Protein AF-A0A3L8P8M8-F1 (afdb_monomer_lite)

Sequence (117 aa):
EKPPAAGPLSTAAAAAVVVLLGAAVMVASFRLGVGSVQQPGAGLWPLMIGAFLVVSSTVLVLTARRFDDAERFVSSSWLVLVGLGTMVLFALVVGTIGFEIPGAVLAFVWLRFLGKE

Foldseek 3Di:
DFADQPALVLQLVVLVVQLVVLVVQLVVLVVQPQDDPVDGGPSVVSNVVSVVSNVVSVVCNVCSNVDRPHGDDDPVVVVVVVLVVLVVVLVVCCVPPHNPVSVVVSVCCCCVPVVVD

pLDDT: mean 87.83, std 9.1, range [47.12, 97.88]

Radius of gyration: 17.77 Å; chains: 1; bounding box: 38×40×42 Å

Organism: NCBI:txid2478914

InterPro domains:
  IPR009936 Domain of unknown function DUF1468 [PF07331] (14-113)

Secondary structure (DSSP, 8-state):
-PPPB--HHHHHHHHHHHHHHHHHHHHHHHHT--B-SSSB-TTHHHHHHHHHHHHHHHHHHHHGGG---PBPP-TTHHHHHHHHHHHHHHHHHHHHH-SHHHHHHHHHHIIIIII--

Structure (mmCIF, N/CA/C/O backbone):
data_AF-A0A3L8P8M8-F1
#
_entry.id   AF-A0A3L8P8M8-F1
#
loop_
_atom_site.group_PDB
_atom_site.id
_atom_site.type_symbol
_atom_site.label_atom_id
_atom_site.label_alt_id
_atom_site.label_comp_id
_atom_site.label_asym_id
_atom_site.label_entity_id
_atom_site.label_seq_id
_atom_site.pdbx_PDB_ins_code
_atom_site.Cartn_x
_atom_site.Cartn_y
_atom_site.Cartn_z
_atom_site.occupancy
_atom_site.B_iso_or_equiv
_atom_site.auth_seq_id
_atom_site.auth_comp_id
_atom_site.auth_asym_id
_atom_site.auth_atom_id
_atom_site.pdbx_PDB_model_num
ATOM 1 N N . GLU A 1 1 ? 13.882 -19.052 -14.414 1.00 54.88 1 GLU A N 1
ATOM 2 C CA . GLU A 1 1 ? 14.718 -18.033 -15.085 1.00 54.88 1 GLU A CA 1
ATOM 3 C C . GLU A 1 1 ? 14.191 -16.654 -14.738 1.00 54.88 1 GLU A C 1
ATOM 5 O O . GLU A 1 1 ? 12.978 -16.511 -14.613 1.00 54.88 1 GLU A O 1
ATOM 10 N N . LYS A 1 2 ? 15.080 -15.676 -14.537 1.00 61.03 2 LYS A N 1
ATOM 11 C CA . LYS A 1 2 ? 14.686 -14.287 -14.283 1.00 61.03 2 LYS A CA 1
ATOM 12 C C . LYS A 1 2 ? 14.136 -13.691 -15.591 1.00 61.03 2 LYS A C 1
ATOM 14 O O . LYS A 1 2 ? 14.855 -13.746 -16.592 1.00 61.03 2 LYS A O 1
ATOM 19 N N . PRO A 1 3 ? 12.897 -13.171 -15.629 1.00 70.19 3 PRO A N 1
ATOM 20 C CA . PRO A 1 3 ? 12.383 -12.482 -16.805 1.00 70.19 3 PRO A CA 1
ATOM 21 C C . PRO A 1 3 ? 13.305 -11.314 -17.193 1.00 70.19 3 PRO A C 1
ATOM 23 O O . PRO A 1 3 ? 13.911 -10.691 -16.318 1.00 70.19 3 PRO A O 1
ATOM 26 N N . PRO A 1 4 ? 13.428 -10.989 -18.490 1.00 74.75 4 PRO A N 1
ATOM 27 C CA . PRO A 1 4 ? 14.227 -9.849 -18.921 1.00 74.75 4 PRO A CA 1
ATOM 28 C C . PRO A 1 4 ? 13.644 -8.538 -18.375 1.00 74.75 4 PRO A C 1
ATOM 30 O O . PRO A 1 4 ? 12.436 -8.442 -18.129 1.00 74.75 4 PRO A O 1
ATOM 33 N N . ALA A 1 5 ? 14.494 -7.519 -18.235 1.00 79.81 5 ALA A N 1
ATOM 34 C CA . ALA A 1 5 ? 14.062 -6.185 -17.834 1.00 79.81 5 ALA A CA 1
ATOM 35 C C . ALA A 1 5 ? 13.024 -5.626 -18.829 1.00 79.81 5 ALA A C 1
ATOM 37 O O . ALA A 1 5 ? 13.119 -5.797 -20.054 1.00 79.81 5 ALA A O 1
ATOM 38 N N . ALA A 1 6 ? 11.982 -5.007 -18.288 1.00 78.94 6 ALA A N 1
ATOM 39 C CA . ALA A 1 6 ? 10.877 -4.423 -19.037 1.00 78.94 6 ALA A CA 1
ATOM 40 C C . ALA A 1 6 ? 11.166 -2.976 -19.480 1.00 78.94 6 ALA A C 1
ATOM 42 O O . ALA A 1 6 ? 10.507 -2.483 -20.399 1.00 78.94 6 ALA A O 1
ATOM 43 N N . GLY A 1 7 ? 12.187 -2.336 -18.901 1.00 82.81 7 GLY A N 1
ATOM 44 C CA . GLY A 1 7 ? 12.646 -0.999 -19.254 1.00 82.81 7 GLY A CA 1
ATOM 45 C C . GLY A 1 7 ? 12.292 0.080 -18.214 1.00 82.81 7 GLY A C 1
ATOM 46 O O . GLY A 1 7 ? 11.412 -0.103 -17.363 1.00 82.81 7 GLY A O 1
ATOM 47 N N . PRO A 1 8 ? 12.872 1.287 -18.345 1.00 83.06 8 PRO A N 1
ATOM 48 C CA . PRO A 1 8 ? 12.615 2.409 -17.436 1.00 83.06 8 PRO A CA 1
ATOM 49 C C . PRO A 1 8 ? 11.147 2.856 -17.362 1.00 83.06 8 PRO A C 1
ATOM 51 O O . PRO A 1 8 ? 10.677 3.296 -16.314 1.00 83.06 8 PRO A O 1
ATOM 54 N N . LEU A 1 9 ? 10.400 2.752 -18.470 1.00 85.88 9 LEU A N 1
ATOM 55 C CA . LEU A 1 9 ? 8.986 3.147 -18.519 1.00 85.88 9 LEU A CA 1
ATOM 56 C C . LEU A 1 9 ? 8.100 2.216 -17.687 1.00 85.88 9 LEU A C 1
ATOM 58 O O . LEU A 1 9 ? 7.209 2.692 -16.988 1.00 85.88 9 LEU A O 1
ATOM 62 N N . SER A 1 10 ? 8.355 0.907 -17.715 1.00 86.25 10 SER A N 1
ATOM 63 C CA . SER A 1 10 ? 7.648 -0.050 -16.858 1.00 86.25 10 SER A CA 1
ATOM 64 C C . SER A 1 10 ? 8.015 0.113 -15.390 1.00 86.25 10 SER A C 1
ATOM 66 O O . SER A 1 10 ? 7.124 0.016 -14.552 1.00 86.25 10 SER A O 1
ATOM 68 N N . THR A 1 11 ? 9.276 0.429 -15.073 1.00 87.00 11 T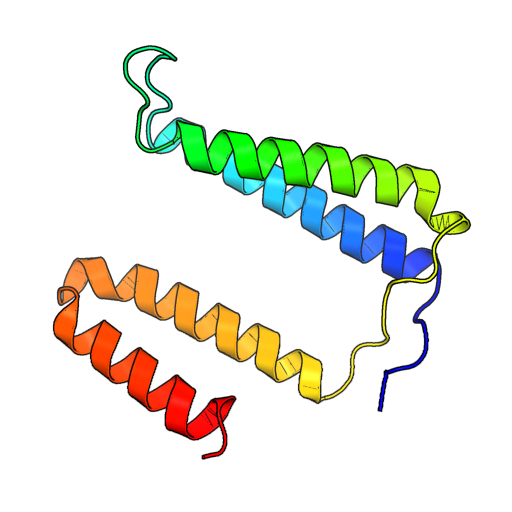HR A N 1
ATOM 69 C CA . THR A 1 11 ? 9.691 0.765 -13.701 1.00 87.00 11 THR A CA 1
ATOM 70 C C . THR A 1 11 ? 8.925 1.982 -13.194 1.00 87.00 11 THR A C 1
ATOM 72 O O . THR A 1 11 ? 8.335 1.932 -12.116 1.00 87.00 11 THR A O 1
ATOM 75 N N . ALA A 1 12 ? 8.847 3.047 -13.999 1.00 89.25 12 ALA A N 1
ATOM 76 C CA . ALA A 1 12 ? 8.082 4.242 -13.653 1.00 89.25 12 ALA A CA 1
ATOM 77 C C . ALA A 1 12 ? 6.584 3.943 -13.485 1.00 89.25 12 ALA A C 1
ATOM 79 O O . ALA A 1 12 ? 5.977 4.389 -12.514 1.00 89.25 12 ALA A O 1
ATOM 80 N N . ALA A 1 13 ? 5.987 3.171 -14.399 1.00 91.56 13 ALA A N 1
ATOM 81 C CA . ALA A 1 13 ? 4.572 2.816 -14.338 1.00 91.56 13 ALA A CA 1
ATOM 82 C C . ALA A 1 13 ? 4.244 1.954 -13.108 1.00 91.56 13 ALA A C 1
ATOM 84 O O . ALA A 1 13 ? 3.288 2.247 -12.391 1.00 91.56 13 ALA A O 1
ATOM 85 N N . ALA A 1 14 ? 5.053 0.931 -12.823 1.00 91.00 14 ALA A N 1
ATOM 86 C CA . ALA A 1 14 ? 4.885 0.082 -11.648 1.00 91.00 14 ALA A CA 1
ATOM 87 C C . ALA A 1 14 ? 5.038 0.889 -10.351 1.00 91.00 14 ALA A C 1
ATOM 89 O O 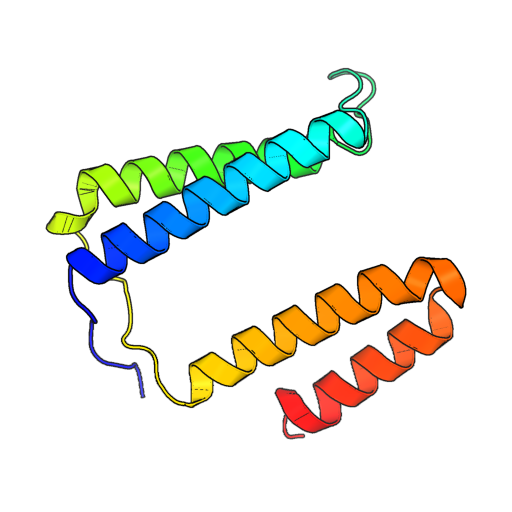. ALA A 1 14 ? 4.175 0.814 -9.477 1.00 91.00 14 ALA A O 1
ATOM 90 N N . ALA A 1 15 ? 6.075 1.724 -10.249 1.00 92.50 15 ALA A N 1
ATOM 91 C CA . ALA A 1 15 ? 6.276 2.590 -9.093 1.00 92.50 15 ALA A CA 1
ATOM 92 C C . ALA A 1 15 ? 5.115 3.587 -8.916 1.00 92.50 15 ALA A C 1
ATOM 94 O O . ALA A 1 15 ? 4.642 3.780 -7.798 1.00 92.50 15 ALA A O 1
ATOM 95 N N . ALA A 1 16 ? 4.582 4.155 -10.003 1.00 94.88 16 ALA A N 1
ATOM 96 C CA . ALA A 1 16 ? 3.414 5.033 -9.945 1.00 94.88 16 ALA A CA 1
ATOM 97 C C . ALA A 1 16 ? 2.165 4.309 -9.409 1.00 94.88 16 ALA A C 1
ATOM 99 O O . ALA A 1 16 ? 1.438 4.866 -8.587 1.00 94.88 16 ALA A O 1
ATOM 100 N N . VAL A 1 17 ? 1.940 3.051 -9.803 1.00 95.50 17 VAL A N 1
ATOM 101 C CA . VAL A 1 17 ? 0.858 2.225 -9.239 1.00 95.50 17 VAL A CA 1
ATOM 102 C C . VAL A 1 17 ? 1.056 2.018 -7.736 1.00 95.50 17 VAL A C 1
ATOM 104 O O . VAL A 1 17 ? 0.101 2.166 -6.974 1.00 95.50 17 VAL A O 1
ATOM 107 N N . VAL A 1 18 ? 2.282 1.743 -7.281 1.00 95.69 18 VAL A N 1
ATOM 108 C CA . VAL A 1 18 ? 2.571 1.585 -5.844 1.00 95.69 18 VAL A CA 1
ATOM 109 C C . VAL A 1 18 ? 2.361 2.895 -5.077 1.00 95.69 18 VAL A C 1
ATOM 111 O O . VAL A 1 18 ? 1.825 2.854 -3.970 1.00 95.69 18 VAL A O 1
ATOM 114 N N . VAL A 1 19 ? 2.679 4.058 -5.661 1.00 97.44 19 VAL A N 1
ATOM 115 C CA . VAL A 1 19 ? 2.340 5.367 -5.067 1.00 97.44 19 VAL A CA 1
ATOM 116 C C . VAL A 1 19 ? 0.829 5.493 -4.857 1.00 97.44 19 VAL A C 1
ATOM 118 O O . VAL A 1 19 ? 0.393 5.847 -3.761 1.00 97.44 19 VAL A O 1
ATOM 121 N N . LEU A 1 20 ? 0.022 5.169 -5.872 1.00 97.62 20 LEU A N 1
ATOM 122 C CA . LEU A 1 20 ? -1.440 5.244 -5.777 1.00 97.62 20 LEU A CA 1
ATOM 123 C C . LEU A 1 20 ? -1.998 4.282 -4.719 1.00 97.62 20 LEU A C 1
ATOM 125 O O . LEU A 1 20 ? -2.850 4.674 -3.920 1.00 97.62 20 LEU A O 1
ATOM 129 N N . LEU A 1 21 ? -1.497 3.044 -4.673 1.00 96.25 21 LEU A N 1
ATOM 130 C CA . LEU A 1 21 ? -1.899 2.053 -3.671 1.00 96.25 21 LEU A CA 1
ATOM 131 C C . LEU A 1 21 ? -1.491 2.476 -2.254 1.00 96.25 21 LEU A C 1
ATOM 133 O O . LEU A 1 21 ? -2.305 2.391 -1.336 1.00 96.25 21 LEU A O 1
ATOM 137 N N . GLY A 1 22 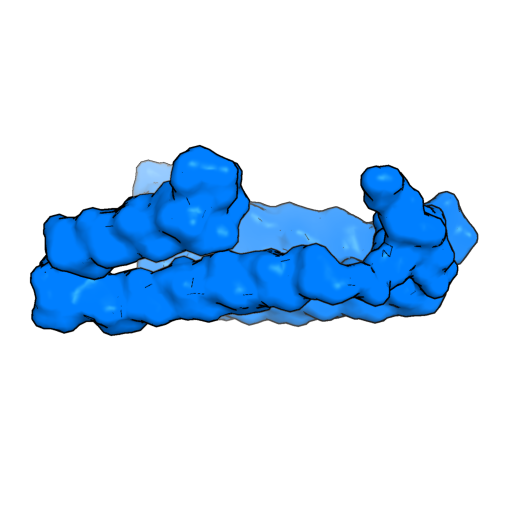? -0.269 2.981 -2.072 1.00 96.00 22 GLY A N 1
ATOM 138 C CA . GLY A 1 22 ? 0.205 3.506 -0.792 1.00 96.00 22 GLY A CA 1
ATOM 139 C C . GLY A 1 22 ? -0.652 4.676 -0.303 1.00 96.00 22 GLY A C 1
ATOM 140 O O . GLY A 1 22 ? -1.080 4.682 0.851 1.00 96.00 22 GLY A O 1
ATOM 141 N N . ALA A 1 23 ? -1.001 5.611 -1.192 1.00 97.00 23 ALA A N 1
ATOM 142 C CA . ALA A 1 23 ? -1.901 6.717 -0.870 1.00 97.00 23 ALA A CA 1
ATOM 143 C C . ALA A 1 23 ? -3.307 6.223 -0.478 1.00 97.00 23 ALA A C 1
ATOM 145 O O . ALA A 1 23 ? -3.874 6.695 0.509 1.00 97.00 23 ALA A O 1
ATOM 146 N N . ALA A 1 24 ? -3.852 5.233 -1.192 1.00 96.06 24 ALA A N 1
ATOM 147 C CA . ALA A 1 24 ? -5.133 4.620 -0.844 1.00 96.06 24 ALA A CA 1
ATOM 148 C C . ALA A 1 24 ? -5.095 3.946 0.541 1.00 96.06 24 ALA A C 1
ATOM 150 O O . ALA A 1 24 ? -6.022 4.126 1.335 1.00 96.06 24 ALA A O 1
ATOM 151 N N . VAL A 1 25 ? -4.007 3.235 0.868 1.00 94.25 25 VAL A N 1
ATOM 152 C CA . VAL A 1 25 ? -3.788 2.650 2.202 1.00 94.25 25 VAL A CA 1
ATOM 153 C C . VAL A 1 25 ? -3.739 3.737 3.271 1.00 94.25 25 VAL A C 1
ATOM 155 O O . VAL A 1 25 ? -4.398 3.591 4.298 1.00 94.25 25 VAL A O 1
ATOM 158 N N . MET A 1 26 ? -3.034 4.848 3.042 1.00 95.81 26 MET A N 1
ATOM 159 C CA . MET A 1 26 ? -3.000 5.969 3.991 1.00 95.81 26 MET A CA 1
ATOM 160 C C . MET A 1 26 ? -4.405 6.537 4.241 1.00 95.81 26 MET A C 1
ATOM 162 O O . MET A 1 26 ? -4.797 6.715 5.392 1.00 95.81 26 MET A O 1
ATOM 166 N N . VAL A 1 27 ? -5.202 6.744 3.186 1.00 96.38 27 VAL A N 1
ATOM 167 C CA . VAL A 1 27 ? -6.600 7.199 3.309 1.00 96.38 27 VAL A CA 1
ATOM 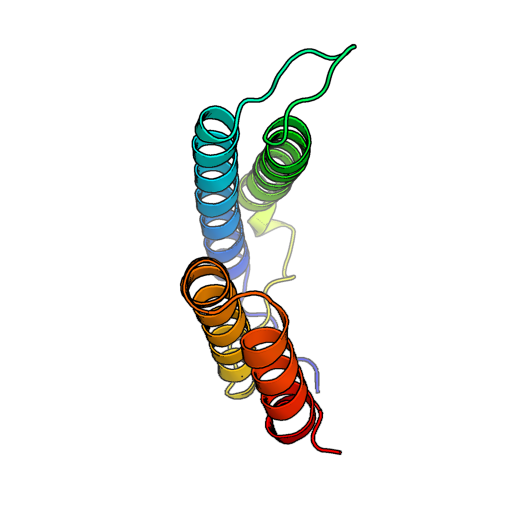168 C C . VAL A 1 27 ? -7.447 6.204 4.108 1.00 96.38 27 VAL A C 1
ATOM 170 O O . VAL A 1 27 ? -8.197 6.610 4.998 1.00 96.38 27 VAL A O 1
ATOM 173 N N . ALA A 1 28 ? -7.319 4.904 3.836 1.00 92.31 28 ALA A N 1
ATOM 174 C CA . ALA A 1 28 ? -8.025 3.864 4.584 1.00 92.31 28 ALA A CA 1
ATOM 175 C C . ALA A 1 28 ? -7.586 3.812 6.059 1.00 92.31 28 ALA A C 1
ATOM 177 O O . ALA A 1 28 ? -8.417 3.639 6.948 1.00 92.31 28 ALA A O 1
ATOM 178 N N . SER A 1 29 ? -6.303 4.050 6.329 1.00 94.00 29 SER A N 1
ATOM 179 C CA . SER A 1 29 ? -5.725 4.072 7.677 1.00 94.00 29 SER A CA 1
ATOM 180 C C . SER A 1 29 ? -6.359 5.141 8.564 1.00 94.00 29 SER A C 1
ATOM 182 O O . SER A 1 29 ? -6.628 4.888 9.736 1.00 94.00 29 SER A O 1
ATOM 184 N N . PHE A 1 30 ? -6.681 6.312 8.005 1.00 92.31 30 PHE A N 1
ATOM 185 C CA . PHE A 1 30 ? -7.403 7.347 8.749 1.00 92.31 30 PHE A CA 1
ATOM 186 C C . PHE A 1 30 ? -8.809 6.901 9.161 1.00 92.31 30 PHE A C 1
ATOM 188 O O . PHE A 1 30 ? -9.254 7.244 10.255 1.00 92.31 30 PHE A O 1
ATOM 195 N N . ARG A 1 31 ? -9.485 6.083 8.341 1.00 91.94 31 ARG A N 1
ATOM 196 C CA . ARG A 1 31 ? -10.800 5.506 8.681 1.00 91.94 31 ARG A CA 1
ATOM 197 C C . ARG A 1 31 ? -10.714 4.438 9.771 1.00 91.94 31 ARG A C 1
ATOM 199 O O . ARG A 1 31 ? -11.678 4.257 10.503 1.00 91.94 31 ARG A O 1
ATOM 206 N N . LEU A 1 32 ? -9.573 3.757 9.889 1.00 88.81 32 LEU A N 1
ATOM 207 C CA . LEU A 1 32 ? -9.305 2.769 10.941 1.00 88.81 32 LEU A CA 1
ATOM 208 C C . LEU A 1 32 ? -8.959 3.405 12.299 1.00 88.81 32 LEU A C 1
ATOM 210 O O . LEU A 1 32 ? -8.890 2.697 13.300 1.00 88.81 32 LEU A O 1
ATOM 214 N N . GLY A 1 33 ? -8.753 4.725 12.348 1.00 90.44 33 GLY A N 1
ATOM 215 C CA . GLY A 1 33 ? -8.370 5.448 13.557 1.00 90.44 33 GLY A CA 1
ATOM 216 C C . GLY A 1 33 ? -6.874 5.325 13.844 1.00 90.44 33 GLY A C 1
ATOM 217 O O . GLY A 1 33 ? -6.368 4.272 14.219 1.00 90.44 33 GLY A O 1
ATOM 218 N N . VAL A 1 34 ? -6.152 6.433 13.688 1.00 89.00 34 VAL A N 1
ATOM 219 C CA . VAL A 1 34 ? -4.690 6.487 13.868 1.00 89.00 34 VAL A CA 1
ATOM 220 C C . VAL A 1 34 ? -4.300 6.559 15.353 1.00 89.00 34 VAL A C 1
ATOM 222 O O . VAL A 1 34 ? -3.221 6.117 15.733 1.00 89.00 34 VAL A O 1
ATOM 225 N N . GLY A 1 35 ? -5.197 7.041 16.217 1.00 89.00 35 GLY A N 1
ATOM 226 C CA . GLY A 1 35 ? -4.913 7.228 17.643 1.00 89.00 35 GLY A CA 1
ATOM 227 C C . GLY A 1 35 ? -3.839 8.293 17.886 1.00 89.00 35 GLY A C 1
ATOM 228 O O . GLY A 1 35 ? -3.719 9.247 17.115 1.00 89.00 35 GLY A O 1
ATOM 229 N N . SER A 1 36 ? -3.069 8.137 18.961 1.00 83.81 36 SER A N 1
ATOM 230 C CA . SER A 1 36 ? -1.935 9.004 19.308 1.00 83.81 36 SER A CA 1
ATOM 231 C C . SER A 1 36 ? -0.630 8.207 19.355 1.00 83.81 36 SER A C 1
ATOM 233 O O . SER A 1 36 ? -0.636 6.981 19.339 1.00 83.81 36 SER A O 1
ATOM 235 N N . VAL A 1 37 ? 0.514 8.889 19.442 1.00 78.88 37 VAL A N 1
ATOM 236 C CA . VAL A 1 37 ? 1.823 8.216 19.548 1.00 78.88 37 VAL A CA 1
ATOM 237 C C . VAL A 1 37 ? 1.925 7.392 20.838 1.00 78.88 37 VAL A C 1
ATOM 239 O O . VAL A 1 37 ? 2.544 6.334 20.855 1.00 78.88 37 VAL A O 1
ATOM 242 N N . GLN A 1 38 ? 1.290 7.857 21.914 1.00 86.81 38 GLN A N 1
ATOM 243 C CA . GLN A 1 38 ? 1.262 7.176 23.207 1.00 86.81 38 GLN A CA 1
ATOM 244 C C . GLN A 1 38 ? 0.205 6.061 23.265 1.00 86.81 38 GLN A C 1
ATOM 246 O O . GLN A 1 38 ? 0.334 5.145 24.073 1.00 86.81 38 GLN A O 1
ATOM 251 N N . GLN A 1 39 ? -0.835 6.136 22.430 1.00 86.50 39 GLN A N 1
ATOM 252 C CA . GLN A 1 39 ? -1.904 5.141 22.319 1.00 86.50 39 GLN A CA 1
ATOM 253 C C . GLN A 1 39 ? -2.224 4.904 20.836 1.00 86.50 39 GLN A C 1
ATOM 255 O O . GLN A 1 39 ? -3.163 5.506 20.298 1.00 86.50 39 GLN A O 1
ATOM 260 N N . PRO A 1 40 ? -1.414 4.075 20.155 1.00 87.62 40 PRO A N 1
ATOM 261 C CA . PRO A 1 40 ? -1.545 3.866 18.722 1.00 87.62 40 PRO A CA 1
ATOM 262 C C . PRO A 1 40 ? -2.876 3.187 18.400 1.00 87.62 40 PRO A C 1
ATOM 264 O O . PRO A 1 40 ? -3.212 2.143 18.960 1.00 87.62 40 PRO A O 1
ATOM 267 N N . GLY A 1 41 ? -3.638 3.787 17.486 1.00 90.50 41 GLY A N 1
ATOM 268 C CA . GLY A 1 41 ? -4.842 3.175 16.936 1.00 90.50 41 GLY A CA 1
ATOM 269 C C . GLY A 1 41 ? -4.506 2.154 15.848 1.00 90.50 41 GLY A C 1
ATOM 270 O O . GLY A 1 41 ? -3.384 2.115 15.334 1.00 90.50 41 GLY A O 1
ATOM 271 N N . ALA A 1 42 ? -5.494 1.350 15.447 1.00 91.31 42 ALA A N 1
ATOM 272 C CA . ALA A 1 42 ? -5.326 0.314 14.421 1.00 91.31 42 ALA A CA 1
ATOM 273 C C . ALA A 1 42 ? -4.825 0.869 13.070 1.00 91.31 42 ALA A C 1
ATOM 275 O O . ALA A 1 42 ? -4.204 0.146 12.293 1.00 91.31 42 ALA A O 1
ATOM 276 N N . GLY A 1 43 ? -5.061 2.157 12.799 1.00 93.06 43 GLY A N 1
ATOM 277 C CA . GLY A 1 43 ? -4.617 2.850 11.594 1.00 93.06 43 GLY A CA 1
ATOM 278 C C . GLY A 1 43 ? -3.167 3.347 11.604 1.00 93.06 43 GLY A C 1
ATOM 279 O O . GLY A 1 43 ? -2.639 3.616 10.529 1.00 93.06 43 GLY A O 1
ATOM 280 N N . LEU A 1 44 ? -2.486 3.469 12.753 1.00 93.38 44 LEU A N 1
ATOM 281 C CA . LEU A 1 44 ? -1.132 4.056 12.788 1.00 93.38 44 LEU A CA 1
ATOM 282 C C . LEU A 1 44 ? -0.117 3.219 12.007 1.00 93.38 44 LEU A C 1
ATOM 284 O O . LEU A 1 44 ? 0.678 3.751 11.234 1.00 93.38 44 LEU A O 1
ATOM 288 N N . TRP A 1 45 ? -0.163 1.902 12.189 1.00 92.38 45 TRP A N 1
ATOM 289 C CA . TRP A 1 45 ? 0.775 0.994 11.542 1.00 92.38 45 TRP A CA 1
ATOM 290 C C . TRP A 1 45 ? 0.603 0.953 10.010 1.00 92.38 45 TRP A C 1
ATOM 292 O O . TRP A 1 45 ? 1.579 1.213 9.298 1.00 92.38 45 TRP A O 1
ATOM 302 N N . PRO A 1 46 ? -0.614 0.739 9.466 1.00 94.12 46 PRO A N 1
ATOM 303 C CA . PRO A 1 46 ? -0.859 0.865 8.030 1.00 94.12 46 PRO A CA 1
ATOM 304 C C . PRO A 1 46 ? -0.485 2.242 7.460 1.00 94.12 46 PRO A C 1
ATOM 306 O O . PRO A 1 46 ? 0.044 2.311 6.350 1.00 94.12 46 PRO A O 1
ATOM 309 N N . LEU A 1 47 ? -0.676 3.329 8.222 1.00 95.56 47 LEU A N 1
ATOM 310 C CA . LEU A 1 47 ? -0.291 4.678 7.801 1.00 95.56 47 LEU A CA 1
ATOM 311 C C . LEU A 1 47 ? 1.227 4.806 7.608 1.00 95.56 47 LEU A C 1
ATOM 313 O O . LEU A 1 47 ? 1.662 5.375 6.607 1.00 95.56 47 LEU A O 1
ATOM 317 N N . MET A 1 48 ? 2.030 4.261 8.528 1.00 95.25 48 MET A N 1
ATOM 318 C CA . MET A 1 48 ? 3.495 4.271 8.423 1.00 95.25 48 MET A CA 1
ATOM 319 C C . MET A 1 48 ? 3.985 3.495 7.198 1.00 95.25 48 MET A C 1
ATOM 321 O O . MET A 1 48 ? 4.824 3.996 6.449 1.00 95.25 48 MET A O 1
ATOM 325 N N . ILE A 1 49 ? 3.437 2.296 6.968 1.00 96.06 49 ILE A N 1
ATOM 326 C CA . ILE A 1 49 ? 3.778 1.482 5.793 1.00 96.06 49 ILE A CA 1
ATOM 327 C C . ILE A 1 49 ? 3.362 2.206 4.510 1.00 96.06 49 ILE A C 1
ATOM 329 O O . ILE A 1 49 ? 4.157 2.300 3.576 1.00 96.06 49 ILE A O 1
ATOM 333 N N . GLY A 1 50 ? 2.147 2.761 4.468 1.00 96.69 50 GLY A N 1
ATOM 334 C CA . GLY A 1 50 ? 1.654 3.532 3.328 1.00 96.69 50 GLY A CA 1
ATOM 335 C C . GLY A 1 50 ? 2.548 4.732 3.013 1.00 96.69 50 GLY A C 1
ATOM 336 O O . GLY A 1 50 ? 2.949 4.907 1.864 1.00 96.69 50 GLY A O 1
ATOM 337 N N . ALA A 1 51 ? 2.943 5.503 4.030 1.00 96.88 51 ALA A N 1
ATOM 338 C CA . ALA A 1 51 ? 3.856 6.632 3.869 1.00 96.88 51 ALA A CA 1
ATOM 339 C C . ALA A 1 51 ? 5.227 6.188 3.336 1.00 96.88 51 ALA A C 1
ATOM 341 O O . ALA A 1 51 ? 5.749 6.792 2.399 1.00 96.88 51 ALA A O 1
ATOM 342 N N . PHE A 1 52 ? 5.788 5.103 3.876 1.00 97.56 52 PHE A N 1
ATOM 343 C CA . PHE A 1 52 ? 7.053 4.551 3.395 1.00 97.56 52 PHE A CA 1
ATOM 344 C C . PHE A 1 52 ? 6.968 4.103 1.928 1.00 97.56 52 PHE A C 1
ATOM 346 O O . PHE A 1 52 ? 7.851 4.434 1.131 1.00 97.56 52 PHE A O 1
ATOM 353 N N . LEU A 1 53 ? 5.890 3.409 1.545 1.00 97.00 53 LEU A N 1
ATOM 354 C CA . LEU A 1 53 ? 5.642 2.988 0.162 1.00 97.00 53 LEU A CA 1
ATOM 355 C C . LEU A 1 53 ? 5.506 4.182 -0.784 1.00 97.00 53 LEU A C 1
ATOM 357 O O . LEU A 1 53 ? 6.116 4.179 -1.852 1.00 97.00 53 LEU A O 1
ATOM 361 N N . VAL A 1 54 ? 4.754 5.214 -0.391 1.00 97.81 54 VAL A N 1
ATOM 362 C CA . VAL A 1 54 ? 4.588 6.436 -1.191 1.00 97.81 54 VAL A CA 1
ATOM 363 C C . VAL A 1 54 ? 5.929 7.130 -1.396 1.00 97.81 54 VAL A C 1
ATOM 365 O O . VAL A 1 54 ? 6.273 7.449 -2.532 1.00 97.81 54 VAL A O 1
ATOM 368 N N . VAL A 1 55 ? 6.710 7.333 -0.333 1.00 97.88 55 VAL A N 1
ATOM 369 C CA . VAL A 1 55 ? 8.007 8.024 -0.411 1.00 97.88 55 VAL A CA 1
ATOM 370 C C . VAL A 1 55 ? 8.990 7.246 -1.285 1.00 97.88 55 VAL A C 1
ATOM 372 O O . VAL A 1 55 ? 9.514 7.796 -2.254 1.00 97.88 55 VAL A O 1
ATOM 375 N N . SER A 1 56 ? 9.207 5.962 -0.990 1.00 95.88 56 SER A N 1
ATOM 376 C CA . SER A 1 56 ? 10.146 5.112 -1.738 1.00 95.88 56 SER A CA 1
ATOM 377 C C . SER A 1 56 ? 9.761 4.985 -3.215 1.00 95.88 56 SER A C 1
ATOM 379 O O . SER A 1 56 ? 10.605 5.159 -4.095 1.00 95.88 56 SER A O 1
ATOM 381 N N . SER A 1 57 ? 8.477 4.778 -3.507 1.00 94.06 57 SER A N 1
ATOM 382 C CA . SER A 1 57 ? 7.997 4.640 -4.884 1.00 94.06 57 SER A CA 1
ATOM 383 C C . SER A 1 57 ? 8.021 5.964 -5.640 1.00 94.06 57 SER A C 1
ATOM 385 O O . SER A 1 57 ? 8.328 5.981 -6.828 1.00 94.06 57 SER A O 1
ATOM 387 N N . THR A 1 58 ? 7.787 7.093 -4.967 1.00 95.94 58 THR A N 1
ATOM 388 C CA . THR A 1 58 ? 7.947 8.422 -5.580 1.00 95.94 58 THR A CA 1
ATOM 389 C C . THR A 1 58 ? 9.400 8.657 -5.981 1.00 95.94 58 THR A C 1
ATOM 391 O O . THR A 1 58 ? 9.663 9.098 -7.099 1.00 95.94 58 THR A O 1
ATOM 394 N N . VAL A 1 59 ? 10.358 8.303 -5.116 1.00 94.88 59 VAL A N 1
ATOM 395 C CA . VAL A 1 59 ? 11.787 8.362 -5.458 1.00 94.88 59 VAL A CA 1
ATOM 396 C C . VAL A 1 59 ? 12.082 7.493 -6.683 1.00 94.88 59 VAL A C 1
ATOM 398 O O . VAL A 1 59 ? 12.763 7.962 -7.597 1.00 94.88 59 VAL A O 1
ATOM 401 N N . LEU A 1 60 ? 11.528 6.278 -6.761 1.00 91.62 60 LEU A N 1
ATOM 402 C CA . LEU A 1 60 ? 11.685 5.402 -7.928 1.00 91.62 60 LEU A CA 1
ATOM 403 C C . LEU A 1 60 ? 11.077 5.996 -9.202 1.00 91.62 60 LEU A C 1
ATOM 405 O O . LEU A 1 60 ? 11.731 5.960 -10.237 1.00 91.62 60 LEU A O 1
ATOM 409 N N . VAL A 1 61 ? 9.889 6.606 -9.150 1.00 91.81 61 VAL A N 1
ATOM 410 C CA . VAL A 1 61 ? 9.298 7.303 -10.311 1.00 91.81 61 VAL A CA 1
ATOM 411 C C . VAL A 1 61 ? 10.230 8.412 -10.807 1.00 91.81 61 VAL A C 1
ATOM 413 O O . VAL A 1 61 ? 10.505 8.504 -12.004 1.00 91.81 61 VAL A O 1
ATOM 416 N N . LEU A 1 62 ? 10.765 9.226 -9.892 1.00 92.62 62 LEU A N 1
ATOM 417 C CA . LEU A 1 62 ? 11.659 10.342 -10.224 1.00 92.62 62 LEU A CA 1
ATOM 418 C C . LEU A 1 62 ? 13.031 9.881 -10.739 1.00 92.62 62 LEU A C 1
ATOM 420 O O . LEU A 1 62 ? 13.691 10.600 -11.489 1.00 92.62 62 LEU A O 1
ATOM 424 N N . THR A 1 63 ? 13.463 8.682 -10.352 1.00 91.50 63 THR A N 1
ATOM 425 C CA . THR A 1 63 ? 14.769 8.115 -10.711 1.00 91.50 63 THR A CA 1
ATOM 426 C C . THR A 1 63 ? 14.679 6.943 -11.686 1.00 91.50 63 THR A C 1
ATOM 428 O O . THR A 1 63 ? 15.706 6.348 -11.994 1.00 91.50 63 THR A O 1
ATOM 431 N N . ALA A 1 64 ? 13.504 6.659 -12.260 1.00 84.69 64 ALA A N 1
ATOM 432 C CA . ALA A 1 64 ? 13.235 5.459 -13.061 1.00 84.69 64 ALA A CA 1
ATOM 433 C C . ALA A 1 64 ? 14.182 5.280 -14.256 1.00 84.69 64 ALA A C 1
ATOM 435 O O . ALA A 1 64 ? 14.460 4.165 -14.669 1.00 84.69 64 ALA A O 1
ATOM 436 N N . ARG A 1 65 ? 14.742 6.370 -14.796 1.00 81.31 65 ARG A N 1
ATOM 437 C CA . ARG A 1 65 ? 15.753 6.311 -15.869 1.00 81.31 65 ARG A CA 1
ATOM 438 C C . ARG A 1 65 ? 17.095 5.710 -15.437 1.00 81.31 65 ARG A C 1
ATOM 440 O O . ARG A 1 65 ? 17.915 5.417 -16.298 1.00 81.31 65 ARG A O 1
ATOM 447 N N . ARG A 1 66 ? 17.345 5.591 -14.132 1.00 81.62 66 ARG A N 1
ATOM 448 C CA . ARG A 1 66 ? 18.577 5.041 -13.546 1.00 81.62 66 ARG A CA 1
ATOM 449 C C . ARG A 1 66 ? 18.427 3.585 -13.098 1.00 81.62 66 ARG A C 1
ATOM 451 O O . ARG A 1 66 ? 19.429 2.992 -12.719 1.00 81.62 66 ARG A O 1
ATOM 458 N N . PHE A 1 67 ? 17.215 3.033 -13.144 1.00 72.81 67 PHE A N 1
ATOM 459 C CA . PHE A 1 67 ? 16.890 1.707 -12.626 1.00 72.81 67 PHE A CA 1
ATOM 460 C C . PHE A 1 67 ? 16.168 0.881 -13.688 1.00 72.81 67 PHE A C 1
ATOM 462 O O . PHE A 1 67 ? 15.234 1.360 -14.330 1.00 72.81 67 PHE A O 1
ATOM 469 N N . ASP A 1 68 ? 16.574 -0.376 -13.840 1.00 69.19 68 ASP A N 1
ATOM 470 C CA . ASP A 1 68 ? 15.954 -1.327 -14.772 1.00 69.19 68 ASP A CA 1
ATOM 471 C C . ASP A 1 68 ? 15.432 -2.561 -14.020 1.00 69.19 68 ASP A C 1
ATOM 473 O O . ASP A 1 68 ? 15.588 -3.709 -14.432 1.00 69.19 68 ASP A O 1
ATOM 477 N N . ASP A 1 69 ? 14.846 -2.294 -12.851 1.00 70.69 69 ASP A N 1
ATOM 478 C CA . ASP A 1 69 ? 14.428 -3.316 -11.891 1.00 70.69 69 ASP A CA 1
ATOM 479 C C . ASP A 1 69 ? 13.078 -3.956 -12.239 1.00 70.69 69 ASP A C 1
ATOM 481 O O . ASP A 1 69 ? 12.765 -5.037 -11.741 1.00 70.69 69 ASP A O 1
ATOM 485 N N . ALA A 1 70 ? 12.262 -3.318 -13.087 1.00 76.56 70 ALA A N 1
ATOM 486 C CA . ALA A 1 70 ? 10.998 -3.902 -13.515 1.00 76.56 70 ALA A CA 1
ATOM 487 C C . ALA A 1 70 ? 11.238 -5.103 -14.432 1.00 76.56 70 ALA A C 1
ATOM 489 O O . ALA A 1 70 ? 11.813 -4.984 -15.513 1.00 76.56 70 ALA A O 1
ATOM 490 N N . GLU A 1 71 ? 10.733 -6.260 -14.025 1.00 82.62 71 GLU A N 1
ATOM 491 C CA . GLU A 1 71 ? 10.724 -7.469 -14.840 1.00 82.62 71 GLU A CA 1
ATOM 492 C C . GLU A 1 71 ? 9.529 -7.479 -15.798 1.00 82.62 71 GLU A C 1
ATOM 494 O O . GLU A 1 71 ? 8.451 -6.957 -15.494 1.00 82.62 71 GLU A O 1
ATOM 499 N N . ARG A 1 72 ? 9.693 -8.097 -16.974 1.00 78.19 72 ARG A N 1
ATOM 500 C CA . ARG A 1 72 ? 8.558 -8.308 -17.881 1.00 78.19 72 ARG A CA 1
ATOM 501 C C . ARG A 1 72 ? 7.532 -9.236 -17.244 1.00 78.19 72 ARG A C 1
ATOM 503 O O . ARG A 1 72 ? 7.877 -10.283 -16.701 1.00 78.19 72 ARG A O 1
ATOM 510 N N . PHE A 1 73 ? 6.259 -8.878 -17.394 1.00 76.38 73 PHE A N 1
ATOM 511 C CA . PHE A 1 73 ? 5.158 -9.750 -17.010 1.00 76.38 73 PHE A CA 1
ATOM 512 C C . PHE A 1 73 ? 5.229 -11.055 -17.802 1.00 76.38 73 PHE A C 1
ATOM 514 O O . PHE A 1 73 ? 5.247 -11.060 -19.034 1.00 76.38 73 PHE A O 1
ATOM 521 N N . VAL A 1 74 ? 5.264 -12.165 -17.077 1.00 81.94 74 VAL A N 1
ATOM 522 C CA . VAL A 1 74 ? 5.244 -13.524 -17.627 1.00 81.94 74 VAL A CA 1
ATOM 523 C C . VAL A 1 74 ? 3.989 -14.237 -17.139 1.00 81.94 74 VAL A C 1
ATOM 525 O O . VAL A 1 74 ? 3.314 -13.763 -16.230 1.00 81.94 74 VAL A O 1
ATOM 528 N N . SER A 1 75 ? 3.666 -15.407 -17.693 1.00 75.81 75 SER A N 1
ATOM 529 C CA . SER A 1 75 ? 2.472 -16.161 -17.274 1.00 75.81 75 SER A CA 1
ATOM 530 C C . SER A 1 75 ? 2.433 -16.442 -15.761 1.00 75.81 75 SER A C 1
ATOM 532 O O . SER A 1 75 ? 1.354 -16.531 -15.182 1.00 75.81 75 SER A O 1
ATOM 534 N N . SER A 1 76 ? 3.596 -16.529 -15.103 1.00 78.31 76 SER A N 1
ATOM 535 C CA . SER A 1 76 ? 3.698 -16.663 -13.644 1.00 78.31 76 SER A CA 1
ATOM 536 C C . SER A 1 76 ? 3.219 -15.424 -12.879 1.00 78.31 76 SER A C 1
ATOM 538 O O . SER A 1 76 ? 2.793 -15.556 -11.735 1.00 78.31 76 SER A O 1
ATOM 540 N N . SER A 1 77 ? 3.252 -14.230 -13.474 1.00 82.06 77 SER A N 1
ATOM 541 C CA . SER A 1 77 ? 2.750 -13.000 -12.847 1.00 82.06 77 SER A CA 1
ATOM 542 C C . SER A 1 77 ? 1.247 -13.081 -12.562 1.00 82.06 77 SER A C 1
ATOM 544 O O . SER A 1 77 ? 0.762 -12.437 -11.635 1.00 82.06 77 SER A O 1
ATOM 546 N N . TRP A 1 78 ? 0.513 -13.931 -13.291 1.00 85.31 78 TRP A N 1
ATOM 547 C CA . TRP A 1 78 ? -0.897 -14.195 -13.013 1.00 85.31 78 TRP A CA 1
ATOM 548 C C . TRP A 1 78 ? -1.115 -14.847 -11.642 1.00 85.31 78 TRP A C 1
ATOM 550 O O . TRP A 1 78 ? -2.101 -14.551 -10.972 1.00 85.31 78 TRP A O 1
ATOM 560 N N . LEU A 1 79 ? -0.171 -15.671 -11.170 1.00 85.25 79 LEU A N 1
A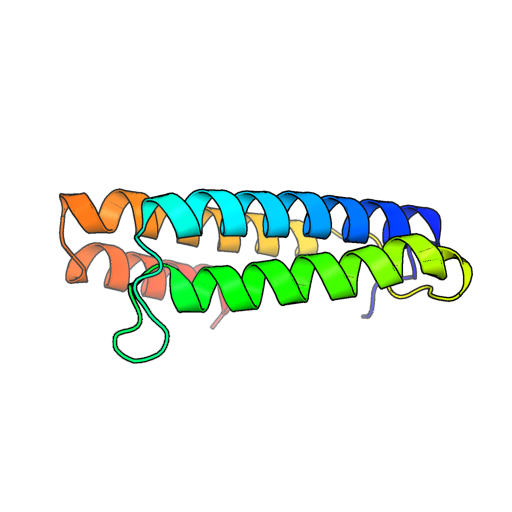TOM 561 C CA . LEU A 1 79 ? -0.261 -16.300 -9.848 1.00 85.25 79 LEU A CA 1
ATOM 562 C C . LEU A 1 79 ? -0.230 -15.266 -8.717 1.00 85.25 79 LEU A C 1
ATOM 564 O O . LEU A 1 79 ? -0.875 -15.474 -7.694 1.00 85.25 79 LEU A O 1
ATOM 568 N N . VAL A 1 80 ? 0.450 -14.131 -8.913 1.00 87.00 80 VAL A N 1
ATOM 569 C CA . VAL A 1 80 ? 0.451 -13.022 -7.946 1.00 87.00 80 VAL A CA 1
ATOM 570 C C . VAL A 1 80 ? -0.944 -12.409 -7.835 1.00 87.00 80 VAL A C 1
ATOM 572 O O . VAL A 1 80 ? -1.421 -12.171 -6.728 1.00 87.00 80 VAL A O 1
ATOM 575 N N . LEU A 1 81 ? -1.632 -12.209 -8.966 1.00 88.75 81 LEU A N 1
ATOM 576 C CA . LEU A 1 81 ? -3.010 -11.707 -8.977 1.00 88.75 81 LEU A CA 1
ATOM 577 C C . LEU A 1 81 ? -3.985 -12.708 -8.355 1.00 88.75 81 LEU A C 1
ATOM 579 O O . LEU A 1 81 ? -4.874 -12.303 -7.610 1.00 88.75 81 LEU A O 1
ATOM 583 N N . VAL A 1 82 ? -3.797 -14.006 -8.605 1.00 89.25 82 VAL A N 1
ATOM 584 C CA . VAL A 1 82 ? -4.581 -15.064 -7.952 1.00 89.25 82 VAL A CA 1
ATOM 585 C C . VAL A 1 82 ? -4.355 -15.043 -6.437 1.00 89.25 82 VAL A C 1
ATOM 587 O O . VAL A 1 82 ? -5.325 -15.010 -5.682 1.00 89.25 82 VAL A O 1
ATOM 590 N N . GLY A 1 83 ? -3.101 -14.981 -5.982 1.00 88.50 83 GLY A N 1
ATOM 591 C CA . GLY A 1 83 ? -2.759 -14.876 -4.561 1.00 88.50 83 GLY A CA 1
ATOM 592 C C . GLY A 1 83 ? -3.392 -13.648 -3.904 1.00 88.50 83 GLY A C 1
ATOM 593 O O . GLY A 1 83 ? -4.080 -13.776 -2.889 1.00 88.50 83 GLY A O 1
ATOM 594 N N . LEU A 1 84 ? -3.262 -12.476 -4.532 1.00 90.69 84 LEU A N 1
ATOM 595 C CA . LEU A 1 84 ? -3.906 -11.243 -4.079 1.00 90.69 84 LEU A CA 1
ATOM 596 C C . LEU A 1 84 ? -5.432 -11.389 -4.013 1.00 90.69 84 LEU A C 1
ATOM 598 O O . LEU A 1 84 ? -6.041 -11.025 -3.009 1.00 90.69 84 LEU A O 1
ATOM 602 N N . GLY A 1 85 ? -6.047 -11.966 -5.046 1.00 93.19 85 GLY A N 1
ATOM 603 C CA . GLY A 1 85 ? -7.484 -12.218 -5.092 1.00 93.19 85 GLY A CA 1
ATOM 604 C C . GLY A 1 85 ? -7.956 -13.111 -3.944 1.00 93.19 85 GLY A C 1
ATOM 605 O O . GLY A 1 85 ? -8.949 -12.791 -3.292 1.00 93.19 85 GLY A O 1
ATOM 606 N N . THR A 1 86 ? -7.218 -14.182 -3.633 1.00 91.44 86 THR A N 1
ATOM 607 C CA . THR A 1 86 ? -7.548 -15.055 -2.492 1.00 91.44 86 THR A CA 1
ATOM 608 C C . THR A 1 86 ? -7.415 -14.342 -1.145 1.00 91.44 86 THR A C 1
ATOM 610 O O . THR A 1 86 ? -8.249 -14.561 -0.268 1.00 91.44 86 THR A O 1
ATOM 613 N N . MET A 1 87 ? -6.444 -13.435 -0.991 1.00 91.56 87 MET A N 1
ATOM 614 C CA . MET A 1 87 ? -6.301 -12.614 0.219 1.00 91.56 87 MET A CA 1
ATOM 615 C C . MET A 1 87 ? -7.446 -11.614 0.387 1.00 91.56 87 MET A C 1
ATOM 617 O O . MET A 1 87 ? -7.990 -11.476 1.482 1.00 91.56 87 MET A O 1
ATOM 621 N N . VAL A 1 88 ? -7.855 -10.951 -0.697 1.00 91.88 88 VAL A N 1
ATOM 622 C CA . VAL A 1 88 ? -9.016 -10.050 -0.684 1.00 91.88 88 VAL A CA 1
ATOM 623 C C . VAL A 1 88 ? -10.289 -10.825 -0.344 1.00 91.88 88 VAL A C 1
ATOM 625 O O . VAL A 1 88 ? -11.047 -10.398 0.524 1.00 91.88 88 VAL A O 1
ATOM 628 N N . LEU A 1 89 ? -10.504 -11.986 -0.970 1.00 92.50 89 LEU A N 1
ATOM 629 C CA . LEU A 1 89 ? -11.651 -12.845 -0.676 1.00 92.50 89 LEU A CA 1
ATOM 630 C C . LEU A 1 89 ? -11.674 -13.265 0.798 1.00 92.50 89 LEU A C 1
ATOM 632 O O . LEU A 1 89 ? -12.713 -13.159 1.445 1.00 92.50 89 LEU A O 1
ATOM 636 N N . PHE A 1 90 ? -10.532 -13.686 1.344 1.00 92.25 90 PHE A N 1
ATOM 637 C CA . PHE A 1 90 ? -10.411 -14.021 2.760 1.00 92.25 90 PHE A CA 1
ATOM 638 C C . PHE A 1 90 ? -10.808 -12.840 3.655 1.00 92.25 90 PHE A C 1
ATOM 640 O O . PHE A 1 90 ? -11.657 -13.003 4.530 1.00 92.25 90 PHE A O 1
ATOM 647 N N . ALA A 1 91 ? -10.274 -11.642 3.400 1.00 89.81 91 ALA A N 1
ATOM 648 C CA . ALA A 1 91 ? -10.585 -10.446 4.184 1.00 89.81 91 ALA A CA 1
ATOM 649 C C . ALA A 1 91 ? -12.077 -10.057 4.141 1.00 89.81 91 ALA A C 1
ATOM 651 O O . ALA A 1 91 ? -12.604 -9.538 5.123 1.00 89.81 91 ALA A O 1
ATOM 652 N N . LEU A 1 92 ? -12.770 -10.322 3.030 1.00 91.81 92 LEU A N 1
ATOM 653 C CA . LEU A 1 92 ? -14.210 -10.068 2.902 1.00 91.81 92 LEU A CA 1
ATOM 654 C C . LEU A 1 92 ? -15.058 -11.126 3.620 1.00 91.81 92 LEU A C 1
ATOM 656 O O . LEU A 1 92 ? -16.083 -10.800 4.216 1.00 91.81 92 LEU A O 1
ATOM 660 N N . VAL A 1 93 ? -14.639 -12.391 3.573 1.00 93.12 93 VAL A N 1
ATOM 661 C CA . VAL A 1 93 ? -15.409 -13.521 4.114 1.00 93.12 93 VAL A CA 1
ATOM 662 C C . VAL A 1 93 ? -15.190 -13.696 5.619 1.00 93.12 93 VAL A C 1
ATOM 664 O O . VAL A 1 93 ? -16.124 -14.085 6.324 1.00 93.12 93 VAL A O 1
ATOM 667 N N . VAL A 1 94 ? -14.006 -13.361 6.143 1.00 92.00 94 VAL A N 1
ATOM 668 C CA . VAL A 1 94 ? -13.645 -13.568 7.559 1.00 92.00 94 VAL A CA 1
ATOM 669 C C . VAL A 1 94 ? -14.605 -12.875 8.530 1.00 92.00 94 VAL A C 1
ATOM 671 O O . VAL A 1 94 ? -14.927 -13.420 9.583 1.00 92.00 94 VAL A O 1
ATOM 674 N N . GLY A 1 95 ? -15.134 -11.708 8.152 1.00 88.12 95 GLY A N 1
ATOM 675 C CA . GLY A 1 95 ? -16.118 -10.981 8.956 1.00 88.12 95 GLY A CA 1
ATOM 676 C C . GLY A 1 95 ? -17.506 -11.631 8.995 1.00 88.12 95 GLY A C 1
ATOM 677 O O . GLY A 1 95 ? -18.314 -11.262 9.839 1.00 88.12 95 GLY A O 1
ATOM 678 N N . THR A 1 96 ? -17.794 -12.584 8.099 1.00 91.75 96 THR A N 1
ATOM 679 C CA . THR A 1 96 ? -19.128 -13.198 7.952 1.00 91.75 96 THR A CA 1
ATOM 680 C C . THR A 1 96 ? -19.249 -14.569 8.611 1.00 91.75 96 THR A C 1
ATOM 682 O O . THR A 1 96 ? -20.261 -14.846 9.246 1.00 91.75 96 THR A O 1
ATOM 685 N N . ILE A 1 97 ? -18.229 -15.421 8.482 1.00 89.00 97 ILE A N 1
ATOM 686 C CA . ILE A 1 97 ? -18.262 -16.822 8.946 1.00 89.00 97 ILE A CA 1
ATOM 687 C C . ILE A 1 97 ? -17.158 -17.146 9.962 1.00 89.00 97 ILE A C 1
ATOM 689 O O . ILE A 1 97 ? -16.896 -18.311 10.252 1.00 89.00 97 ILE A O 1
ATOM 693 N N . GLY A 1 98 ? -16.515 -16.114 10.514 1.00 89.56 98 GLY A N 1
ATOM 694 C CA . GLY A 1 98 ? -15.400 -16.249 11.447 1.00 89.56 98 GLY A CA 1
ATOM 695 C C . GLY A 1 98 ? -14.076 -16.578 10.755 1.00 89.56 98 GLY A C 1
ATOM 696 O O . GLY A 1 98 ? -13.970 -16.599 9.531 1.00 89.56 98 GLY A O 1
ATOM 697 N N . PHE A 1 99 ? -13.034 -16.811 11.553 1.00 90.44 99 PHE A N 1
ATOM 698 C CA . PHE A 1 99 ? -11.669 -17.022 11.060 1.00 90.44 99 PHE A CA 1
ATOM 699 C C . PHE A 1 99 ? -11.389 -18.452 10.589 1.00 90.44 99 PHE A C 1
ATOM 701 O O . PHE A 1 99 ? -10.677 -18.653 9.606 1.00 90.44 99 PHE A O 1
ATOM 708 N N . GLU A 1 100 ? -11.950 -19.442 11.277 1.00 94.00 100 GLU A N 1
ATOM 709 C CA . GLU A 1 100 ? -11.517 -20.840 11.196 1.00 94.00 100 GLU A CA 1
ATOM 710 C C . GLU A 1 100 ? -11.740 -21.445 9.805 1.00 94.00 100 GLU A C 1
ATOM 712 O O . GLU A 1 100 ? -10.809 -21.984 9.204 1.00 94.00 100 GLU A O 1
ATOM 717 N N . ILE A 1 101 ? -12.952 -21.300 9.256 1.00 92.88 101 ILE A N 1
ATOM 718 C CA . ILE A 1 101 ? -13.305 -21.859 7.944 1.00 92.88 101 ILE A CA 1
ATOM 719 C C . ILE A 1 101 ? -12.555 -21.134 6.811 1.00 92.88 101 ILE A C 1
ATOM 721 O O . ILE A 1 101 ? -11.887 -21.814 6.026 1.00 92.88 101 ILE A O 1
ATOM 725 N N . PRO A 1 102 ? -12.580 -19.787 6.706 1.00 90.81 102 PRO A N 1
ATOM 726 C CA . PRO A 1 102 ? -11.826 -19.078 5.671 1.00 90.81 102 PRO A CA 1
ATOM 727 C C . PRO A 1 102 ? -10.323 -19.325 5.759 1.00 90.81 102 PRO A C 1
ATOM 729 O O . PRO A 1 102 ? -9.677 -19.463 4.724 1.00 90.81 102 PRO A O 1
ATOM 732 N N . GLY A 1 103 ? -9.772 -19.412 6.974 1.00 92.31 103 GLY A N 1
ATOM 733 C CA . GLY A 1 103 ? -8.354 -19.678 7.199 1.00 92.31 103 GLY A CA 1
ATOM 734 C C . GLY A 1 103 ? -7.949 -21.064 6.702 1.00 92.31 103 GLY A C 1
ATOM 735 O O . GLY A 1 103 ? -6.971 -21.187 5.964 1.00 92.31 103 GLY A O 1
ATOM 736 N N . ALA A 1 104 ? -8.738 -22.094 7.026 1.00 92.94 104 ALA A N 1
ATOM 737 C CA . ALA A 1 104 ? -8.501 -23.456 6.553 1.00 92.94 104 ALA A CA 1
ATOM 738 C C . ALA A 1 104 ? -8.604 -23.564 5.022 1.00 92.94 104 ALA A C 1
ATOM 740 O O . ALA A 1 104 ? -7.739 -24.167 4.386 1.00 92.94 104 ALA A O 1
ATOM 741 N N . VAL A 1 105 ? -9.621 -22.940 4.418 1.00 92.31 105 VAL A N 1
ATOM 742 C CA . VAL A 1 105 ? -9.797 -22.923 2.956 1.00 92.31 105 VAL A CA 1
ATOM 743 C C . VAL A 1 105 ? -8.638 -22.200 2.275 1.00 92.31 105 VAL A C 1
ATOM 745 O O . VAL A 1 105 ? -8.098 -22.707 1.294 1.00 92.31 105 VAL A O 1
ATOM 748 N N . LEU A 1 106 ? -8.225 -21.044 2.796 1.00 91.75 106 LEU A N 1
ATOM 749 C CA . LEU A 1 106 ? -7.107 -20.278 2.253 1.00 91.75 106 LEU A CA 1
ATOM 750 C C . LEU A 1 106 ? -5.805 -21.079 2.311 1.00 91.75 106 LEU A C 1
ATOM 752 O O . LEU A 1 106 ? -5.117 -21.183 1.297 1.00 91.75 106 LEU A O 1
ATOM 756 N N . ALA A 1 107 ? -5.506 -21.691 3.462 1.00 91.31 107 ALA A N 1
ATOM 757 C CA . ALA A 1 107 ? -4.333 -22.541 3.638 1.00 91.31 107 ALA A CA 1
ATOM 758 C C . ALA A 1 107 ? -4.354 -23.733 2.671 1.00 91.31 107 ALA A C 1
ATOM 760 O O . ALA A 1 107 ? -3.364 -23.988 1.988 1.00 91.31 107 ALA A O 1
ATOM 761 N N . PHE A 1 108 ? -5.498 -24.412 2.541 1.00 90.75 108 PHE A N 1
ATOM 762 C CA . PHE A 1 108 ? -5.667 -25.513 1.595 1.00 90.75 108 PHE A CA 1
ATOM 763 C C . PHE A 1 108 ? -5.439 -25.068 0.145 1.00 90.75 108 PHE A C 1
ATOM 765 O O . PHE A 1 108 ? -4.683 -25.710 -0.584 1.00 90.75 108 PHE A O 1
ATOM 772 N N . VAL A 1 109 ? -6.050 -23.955 -0.276 1.00 88.94 109 VAL A N 1
ATOM 773 C CA . VAL A 1 109 ? -5.887 -23.411 -1.633 1.00 88.94 109 VAL A CA 1
ATOM 774 C C . VAL A 1 109 ? -4.428 -23.046 -1.896 1.00 88.94 109 VAL A C 1
ATOM 776 O O . VAL A 1 109 ? -3.890 -23.365 -2.956 1.00 88.94 109 VAL A O 1
ATOM 779 N N . TRP A 1 110 ? -3.766 -22.407 -0.936 1.00 89.94 110 TRP A N 1
ATOM 780 C CA . TRP A 1 110 ? -2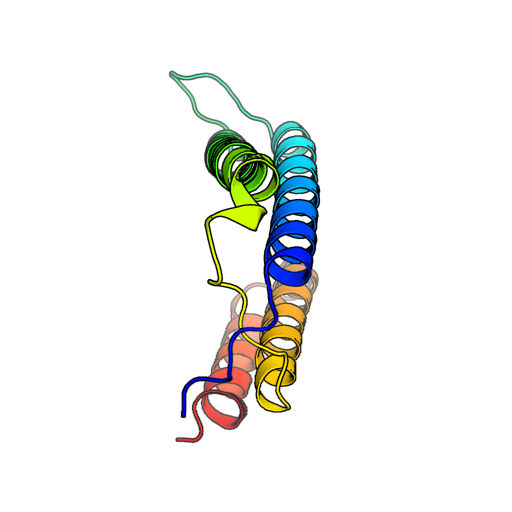.373 -22.008 -1.088 1.00 89.94 110 TRP A CA 1
ATOM 781 C C . TRP A 1 110 ? -1.444 -23.214 -1.183 1.00 89.94 110 TRP A C 1
ATOM 783 O O . TRP A 1 110 ? -0.678 -23.287 -2.140 1.00 89.94 110 TRP A O 1
ATOM 793 N N . LEU A 1 111 ? -1.557 -24.190 -0.282 1.00 88.94 111 LEU A N 1
ATOM 794 C CA . LEU A 1 111 ? -0.757 -25.417 -0.345 1.00 88.94 111 LEU A CA 1
ATOM 795 C C . LEU A 1 111 ? -0.983 -26.160 -1.668 1.00 88.94 111 LEU A C 1
ATOM 797 O O . LEU A 1 111 ? -0.034 -26.469 -2.386 1.00 88.94 111 LEU A O 1
ATOM 801 N N . ARG A 1 112 ? -2.249 -26.356 -2.050 1.00 84.50 112 ARG A N 1
ATOM 802 C CA . ARG A 1 112 ? -2.615 -27.176 -3.208 1.00 84.50 112 ARG A CA 1
ATOM 803 C C . ARG A 1 112 ? -2.282 -26.543 -4.560 1.00 84.50 112 ARG A C 1
ATOM 805 O O . ARG A 1 112 ? -1.960 -27.278 -5.498 1.00 84.50 112 ARG A O 1
ATOM 812 N N . PHE A 1 113 ? -2.441 -25.224 -4.696 1.00 80.75 113 PHE A N 1
ATOM 813 C CA . PHE A 1 113 ? -2.355 -24.534 -5.991 1.00 80.75 113 PHE A CA 1
ATOM 814 C C . PHE A 1 113 ? -1.137 -23.615 -6.124 1.00 80.75 113 PHE A C 1
ATOM 816 O O . PHE A 1 113 ? -0.600 -23.503 -7.227 1.00 80.75 113 PHE A O 1
ATOM 823 N N . LEU A 1 114 ? -0.698 -22.965 -5.040 1.00 73.44 114 LEU A N 1
ATOM 824 C CA . LEU A 1 114 ? 0.454 -22.052 -5.057 1.00 73.44 114 LEU A CA 1
ATOM 825 C C . LEU A 1 114 ? 1.749 -22.753 -4.624 1.00 73.44 114 LEU A C 1
ATOM 827 O O . LEU A 1 114 ? 2.785 -22.507 -5.235 1.00 73.44 114 LEU A O 1
ATOM 831 N N . GLY A 1 115 ? 1.690 -23.632 -3.619 1.00 69.19 115 GLY A N 1
ATOM 832 C CA . GLY A 1 115 ? 2.841 -24.384 -3.112 1.00 69.19 115 GLY A CA 1
ATOM 833 C C . GLY A 1 115 ? 3.326 -25.475 -4.067 1.00 69.19 115 GLY A C 1
ATOM 834 O O . GLY A 1 115 ? 4.524 -25.727 -4.134 1.00 69.19 115 GLY A O 1
ATOM 835 N N . LYS A 1 116 ? 2.413 -26.066 -4.857 1.00 62.03 116 LYS A N 1
ATOM 836 C CA . LYS A 1 116 ? 2.678 -27.241 -5.716 1.00 62.03 116 LYS A CA 1
ATOM 837 C C . LYS A 1 116 ? 3.417 -28.376 -4.981 1.00 62.03 116 LYS A C 1
ATOM 839 O O . LYS A 1 116 ? 4.192 -29.094 -5.612 1.00 62.03 116 LYS A O 1
ATOM 844 N N . GLU A 1 117 ? 3.167 -28.525 -3.682 1.00 47.12 117 GLU A N 1
ATOM 845 C CA . GLU A 1 117 ? 3.469 -29.760 -2.949 1.00 47.12 117 GLU A CA 1
ATOM 846 C C . GLU A 1 117 ? 2.369 -30.801 -3.193 1.00 47.12 117 GLU A C 1
ATOM 848 O O . GLU A 1 117 ? 1.184 -30.404 -3.348 1.00 47.12 117 GLU A O 1
#